Protein AF-A0A0L0WBE8-F1 (afdb_monomer_lite)

Organism: Gottschalkia purinilytica (NCBI:txid1503)

Sequence (71 aa):
MAVMIVNVAKLTPSNSNKNFVDKKDISDWVQNSVNTAEAHGIISGYPDNTFKPKINATRAEAVTILIKVLK

Foldseek 3Di:
DLVVLCVVLVFDQDPQDDDQVVVVVADPVCVSSQSRCVVLVLDPDDPNSHNCPPDDDDPVNVVSSVVSSVD

InterPro domains:
  IPR001119 S-layer homology domain [PF00395] (20-62)
  IPR001119 S-layer homology domain [PS51272] (17-71)

Secondary structure (DSSP, 8-state):
-HHHHHHHTTPPPP------TTGGGS-HHHHHHHHHHHHTTS----TTS---TTSPPPHHHHHHHHHHHH-

Structure (mmCIF, N/CA/C/O backbone):
data_AF-A0A0L0WBE8-F1
#
_entry.id   AF-A0A0L0WBE8-F1
#
loop_
_atom_site.group_PDB
_atom_site.id
_atom_site.type_symbol
_atom_site.label_atom_id
_atom_site.label_alt_id
_atom_site.label_comp_id
_atom_site.label_asym_id
_atom_site.label_entity_id
_atom_site.label_seq_id
_atom_site.pdbx_PDB_ins_code
_atom_site.Cartn_x
_atom_site.Cartn_y
_atom_site.Cartn_z
_atom_site.occupancy
_atom_site.B_iso_or_equiv
_atom_site.auth_seq_id
_atom_site.auth_comp_id
_atom_site.auth_asym_id
_atom_site.auth_atom_id
_atom_site.pdbx_PDB_model_num
ATOM 1 N N . MET A 1 1 ? -4.524 -1.540 -4.284 1.00 77.69 1 MET A N 1
ATOM 2 C CA . MET A 1 1 ? -5.096 -1.393 -2.922 1.00 77.69 1 MET A CA 1
ATOM 3 C C . MET A 1 1 ? -4.658 -0.099 -2.225 1.00 77.69 1 MET A C 1
ATOM 5 O O . MET A 1 1 ? -5.516 0.559 -1.656 1.00 77.69 1 MET A O 1
ATOM 9 N N . ALA A 1 2 ? -3.380 0.306 -2.295 1.00 78.25 2 ALA A N 1
ATOM 10 C CA . ALA A 1 2 ? -2.843 1.473 -1.570 1.00 78.25 2 ALA A CA 1
ATOM 11 C C . ALA A 1 2 ? -3.668 2.772 -1.687 1.00 78.25 2 ALA A C 1
ATOM 13 O O . ALA A 1 2 ? -3.919 3.421 -0.678 1.00 78.25 2 ALA A O 1
ATOM 14 N N . VAL A 1 3 ? -4.157 3.123 -2.882 1.00 84.00 3 VAL A N 1
ATOM 15 C CA . VAL A 1 3 ? -4.960 4.349 -3.064 1.00 84.00 3 VAL A CA 1
ATOM 16 C C . VAL A 1 3 ? -6.280 4.311 -2.290 1.00 84.00 3 VAL A C 1
ATOM 18 O O . VAL A 1 3 ? -6.655 5.299 -1.668 1.00 84.00 3 VAL A O 1
ATOM 21 N N . MET A 1 4 ? -6.962 3.161 -2.259 1.00 85.62 4 MET A N 1
ATOM 22 C CA . MET A 1 4 ? -8.206 3.016 -1.490 1.00 85.62 4 MET A CA 1
ATOM 23 C C . MET A 1 4 ? -7.961 3.234 0.004 1.00 85.62 4 MET A C 1
ATOM 25 O O . MET A 1 4 ? -8.763 3.878 0.667 1.00 85.62 4 MET A O 1
ATOM 29 N N . ILE A 1 5 ? -6.837 2.737 0.518 1.00 84.25 5 ILE A N 1
ATOM 30 C CA . ILE A 1 5 ? -6.482 2.844 1.933 1.00 84.25 5 ILE A CA 1
ATOM 31 C C . ILE A 1 5 ? -6.211 4.295 2.326 1.00 84.25 5 ILE A C 1
ATOM 33 O O . ILE A 1 5 ? -6.777 4.771 3.304 1.00 84.25 5 ILE A O 1
ATOM 37 N N . VAL A 1 6 ? -5.400 5.011 1.542 1.00 85.00 6 VAL A N 1
ATOM 38 C CA . VAL A 1 6 ? -5.095 6.432 1.786 1.00 85.00 6 VAL A CA 1
ATOM 39 C C . VAL A 1 6 ? -6.363 7.282 1.746 1.00 85.00 6 VAL A C 1
ATOM 41 O O . VAL A 1 6 ? -6.548 8.141 2.606 1.00 85.00 6 VAL A O 1
ATOM 44 N N . ASN A 1 7 ? -7.267 6.992 0.806 1.00 84.88 7 ASN A N 1
ATOM 45 C CA . ASN A 1 7 ? -8.539 7.699 0.690 1.00 84.88 7 ASN A CA 1
ATOM 46 C C . ASN A 1 7 ? -9.470 7.422 1.878 1.00 84.88 7 ASN A C 1
ATOM 48 O O . ASN A 1 7 ? -10.050 8.356 2.427 1.00 84.88 7 ASN A O 1
ATOM 52 N N . VAL A 1 8 ? -9.608 6.158 2.295 1.00 85.44 8 VAL A N 1
ATOM 53 C CA . VAL A 1 8 ? -10.456 5.772 3.439 1.00 85.44 8 VAL A CA 1
ATOM 54 C C . VAL A 1 8 ? -9.920 6.358 4.741 1.00 85.44 8 VAL A C 1
ATOM 56 O O . VAL A 1 8 ? -10.687 6.899 5.533 1.00 85.44 8 VAL A O 1
ATOM 59 N N . ALA A 1 9 ? -8.606 6.307 4.935 1.00 81.81 9 ALA A N 1
ATOM 60 C CA . ALA A 1 9 ? -7.947 6.858 6.109 1.00 81.81 9 ALA A CA 1
ATOM 61 C C . ALA A 1 9 ? -7.824 8.398 6.070 1.00 81.81 9 ALA A C 1
ATOM 63 O O . ALA A 1 9 ? -7.316 8.984 7.021 1.00 81.81 9 ALA A O 1
ATOM 64 N N . LYS A 1 10 ? -8.287 9.058 4.990 1.00 82.88 10 LYS A N 1
ATOM 65 C CA . LYS A 1 10 ? -8.185 10.512 4.754 1.00 82.88 10 LYS A CA 1
ATOM 66 C C . LYS A 1 10 ? -6.781 11.064 5.037 1.00 82.88 10 LYS A C 1
ATOM 68 O O . LYS A 1 10 ? -6.632 12.149 5.597 1.00 82.88 10 LYS A O 1
ATOM 73 N N . LEU A 1 11 ? -5.751 10.302 4.670 1.00 79.38 11 LEU A N 1
ATOM 74 C CA . LEU A 1 11 ? -4.368 10.674 4.955 1.00 79.38 11 LEU A CA 1
ATOM 75 C C . LEU A 1 11 ? -3.917 11.776 4.002 1.00 79.38 11 LEU A C 1
ATOM 77 O O . LEU A 1 11 ? -4.210 11.746 2.805 1.00 79.38 11 LEU A O 1
ATOM 81 N N . THR A 1 12 ? -3.177 12.743 4.534 1.00 76.19 12 THR A N 1
ATOM 82 C CA . THR A 1 12 ? -2.569 13.793 3.721 1.00 76.19 12 THR A CA 1
ATOM 83 C C . THR A 1 12 ? -1.455 13.193 2.867 1.00 76.19 12 THR A C 1
ATOM 85 O O . THR A 1 12 ? -0.623 12.463 3.412 1.00 76.19 12 THR A O 1
ATOM 88 N N . PRO A 1 13 ? -1.399 13.487 1.556 1.00 68.88 13 PRO A N 1
ATOM 89 C CA . PRO A 1 13 ? -0.371 12.937 0.686 1.00 68.88 13 PRO A CA 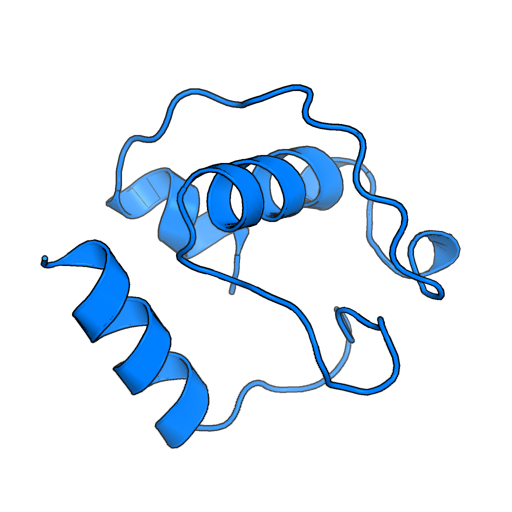1
ATOM 90 C C . PRO A 1 13 ? 1.016 13.384 1.162 1.00 68.88 13 PRO A C 1
ATOM 92 O O . PRO A 1 13 ? 1.321 14.576 1.180 1.00 68.88 13 PRO A O 1
ATOM 95 N N . SER A 1 14 ? 1.847 12.420 1.557 1.00 65.94 14 SER A N 1
ATOM 96 C CA . SER A 1 14 ? 3.229 12.658 1.967 1.00 65.94 14 SER A CA 1
ATOM 97 C C . SER A 1 14 ? 4.177 12.413 0.795 1.00 65.94 14 SER A C 1
ATOM 99 O O . SER A 1 14 ? 4.179 11.333 0.201 1.00 65.94 14 SER A O 1
ATOM 101 N N . ASN A 1 15 ? 5.046 13.385 0.507 1.00 62.59 15 ASN A N 1
ATOM 102 C CA . ASN A 1 15 ? 6.140 13.276 -0.470 1.00 62.59 15 ASN A CA 1
ATOM 103 C C . ASN A 1 15 ? 7.339 12.470 0.080 1.00 62.59 15 ASN A C 1
ATOM 105 O O . ASN A 1 15 ? 8.502 12.781 -0.180 1.00 62.59 15 ASN A O 1
ATOM 109 N N . SER A 1 16 ? 7.072 11.431 0.872 1.00 62.19 16 SER A N 1
ATOM 110 C CA . SER A 1 16 ? 8.104 10.566 1.445 1.00 62.19 16 SER A CA 1
ATOM 111 C C . SER A 1 16 ? 8.746 9.727 0.341 1.00 62.19 16 SER A C 1
ATOM 113 O O . SER A 1 16 ? 8.108 8.866 -0.251 1.00 62.19 16 SER A O 1
ATOM 115 N N . ASN A 1 17 ? 10.017 9.973 0.033 1.00 63.25 17 ASN A N 1
ATOM 116 C CA . ASN A 1 17 ? 10.701 9.326 -1.085 1.00 63.25 17 ASN A CA 1
ATOM 117 C C . ASN A 1 17 ? 11.309 7.980 -0.658 1.00 63.25 17 ASN A C 1
ATOM 119 O O . ASN A 1 17 ? 12.523 7.872 -0.475 1.00 63.25 17 ASN A O 1
ATOM 123 N N . LYS A 1 18 ? 10.477 6.947 -0.468 1.00 66.94 18 LYS A N 1
ATOM 124 C CA . LYS A 1 18 ? 10.988 5.574 -0.355 1.00 66.94 18 LYS A CA 1
ATOM 125 C C . LYS A 1 18 ? 11.218 4.973 -1.737 1.00 66.94 18 LYS A C 1
ATOM 127 O O . LYS A 1 18 ? 10.358 5.011 -2.615 1.00 66.94 18 LYS A O 1
ATOM 132 N N . ASN A 1 19 ? 12.400 4.387 -1.911 1.00 72.38 19 ASN A N 1
ATOM 133 C CA . ASN A 1 19 ? 12.788 3.692 -3.131 1.00 72.38 19 ASN A CA 1
ATOM 134 C C . ASN A 1 19 ? 12.543 2.190 -2.974 1.00 72.38 19 ASN A C 1
ATOM 136 O O . ASN A 1 19 ? 13.398 1.462 -2.472 1.00 72.38 19 ASN A O 1
ATOM 140 N N . PHE A 1 20 ? 11.375 1.740 -3.431 1.00 82.75 20 PHE A N 1
ATOM 141 C CA . PHE A 1 20 ? 11.159 0.330 -3.743 1.00 82.75 20 PHE A CA 1
ATOM 142 C C . PHE A 1 20 ? 11.936 -0.043 -5.009 1.00 82.75 20 PHE A C 1
ATOM 144 O O . PHE A 1 20 ? 12.055 0.763 -5.937 1.00 82.75 20 PHE A O 1
ATOM 151 N N . VAL A 1 21 ? 12.448 -1.272 -5.067 1.00 85.88 21 VAL A N 1
ATOM 152 C CA . VAL A 1 21 ? 13.235 -1.771 -6.213 1.00 85.88 21 VAL A CA 1
ATOM 153 C C . VAL A 1 21 ? 12.405 -1.780 -7.505 1.00 85.88 21 VAL A C 1
ATOM 155 O O . VAL A 1 21 ? 12.920 -1.552 -8.598 1.00 85.88 21 VAL A O 1
ATOM 158 N N . ASP A 1 22 ? 11.096 -1.975 -7.381 1.00 85.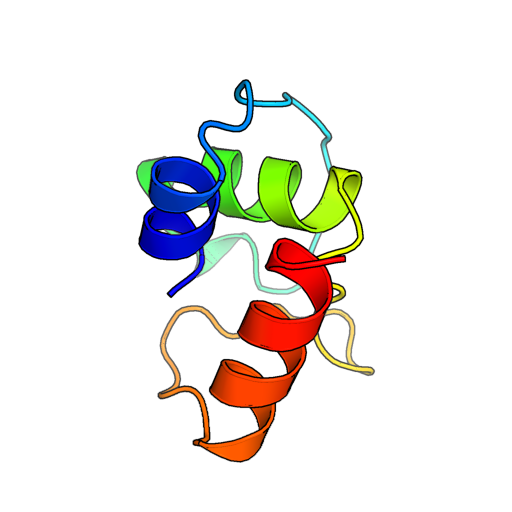75 22 ASP A N 1
ATOM 159 C CA . ASP A 1 22 ? 10.121 -2.023 -8.466 1.00 85.75 22 ASP A CA 1
ATOM 160 C C . ASP A 1 22 ? 9.370 -0.698 -8.673 1.00 85.75 22 ASP A C 1
ATOM 162 O O . ASP A 1 22 ? 8.296 -0.680 -9.270 1.00 85.75 22 ASP A O 1
ATOM 166 N N . LYS A 1 23 ? 9.940 0.439 -8.248 1.00 82.69 23 LYS A N 1
ATOM 167 C CA . LYS A 1 23 ? 9.338 1.773 -8.447 1.00 82.69 23 LYS A CA 1
ATOM 168 C C . LYS A 1 23 ? 8.926 2.042 -9.899 1.00 82.69 23 LYS A C 1
ATOM 170 O O . LYS A 1 23 ? 7.889 2.651 -10.131 1.00 82.69 23 LYS A O 1
ATOM 175 N N . LYS A 1 24 ? 9.695 1.536 -10.870 1.00 84.69 24 LYS A N 1
ATOM 176 C CA . LYS A 1 24 ? 9.399 1.634 -12.313 1.00 84.69 24 LYS A CA 1
ATOM 177 C C . LYS A 1 24 ? 8.068 0.990 -12.725 1.00 84.69 24 LYS A C 1
ATOM 179 O O . LYS A 1 24 ? 7.507 1.350 -13.752 1.00 84.69 24 LYS A O 1
ATOM 184 N N . ASP A 1 25 ? 7.589 0.017 -11.954 1.00 85.94 25 ASP A N 1
ATOM 185 C CA . ASP A 1 25 ? 6.343 -0.701 -12.211 1.00 85.94 25 ASP A CA 1
ATOM 186 C C . ASP A 1 25 ? 5.144 -0.057 -11.497 1.00 85.94 25 ASP A C 1
ATOM 188 O O . ASP A 1 25 ? 4.000 -0.445 -11.750 1.00 85.94 25 ASP A O 1
ATOM 192 N N . ILE A 1 26 ? 5.390 0.926 -10.622 1.00 85.25 26 ILE A N 1
ATOM 193 C CA . ILE A 1 26 ? 4.370 1.679 -9.892 1.00 85.25 26 ILE A CA 1
ATOM 194 C C . ILE A 1 26 ? 3.975 2.899 -10.727 1.00 85.25 26 ILE A C 1
ATOM 196 O O . ILE A 1 26 ? 4.783 3.796 -10.958 1.00 85.25 26 ILE A O 1
ATOM 200 N N . SER A 1 27 ? 2.708 2.966 -11.139 1.00 86.50 27 SER A N 1
ATOM 201 C CA . SER A 1 27 ? 2.174 4.139 -11.838 1.00 86.50 27 SER A CA 1
ATOM 202 C C . SER A 1 27 ? 2.325 5.415 -11.003 1.00 86.50 27 SER A C 1
ATOM 204 O O . SER A 1 27 ? 2.106 5.392 -9.791 1.00 86.50 27 SER A O 1
ATOM 206 N N . ASP A 1 28 ? 2.613 6.541 -11.656 1.00 83.50 28 ASP A N 1
ATOM 207 C CA . ASP A 1 28 ? 2.909 7.818 -10.985 1.00 83.50 28 ASP A CA 1
ATOM 208 C C . ASP A 1 28 ? 1.800 8.273 -10.026 1.00 83.50 28 ASP A C 1
ATOM 210 O O . ASP A 1 28 ? 2.073 8.706 -8.908 1.00 83.50 28 ASP A O 1
ATOM 214 N N . TRP A 1 29 ? 0.533 8.081 -10.403 1.00 83.62 29 TRP A N 1
ATOM 215 C CA . TRP A 1 29 ? -0.613 8.427 -9.553 1.00 83.62 29 TRP A CA 1
ATOM 216 C C . TRP A 1 2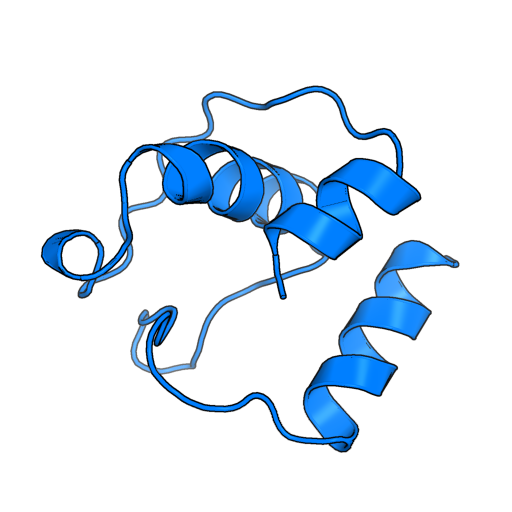9 ? -0.712 7.576 -8.272 1.00 83.62 29 TRP A C 1
ATOM 218 O O . TRP A 1 29 ? -1.318 8.004 -7.292 1.00 83.62 29 TRP A O 1
ATOM 228 N N . VAL A 1 30 ? -0.112 6.379 -8.260 1.00 86.00 30 VAL A N 1
ATOM 229 C CA . VAL A 1 30 ? -0.104 5.454 -7.115 1.00 86.00 30 VAL A CA 1
ATOM 230 C C . VAL A 1 30 ? 1.073 5.730 -6.183 1.00 86.00 30 VAL A C 1
ATOM 232 O O . VAL A 1 30 ? 0.952 5.485 -4.983 1.00 86.00 30 VAL A O 1
ATOM 235 N N . GLN A 1 31 ? 2.188 6.259 -6.702 1.00 83.94 31 GLN A N 1
ATOM 236 C CA . GLN A 1 31 ? 3.410 6.487 -5.920 1.00 83.94 31 GLN A CA 1
ATOM 237 C C . GLN A 1 31 ? 3.135 7.324 -4.669 1.00 83.94 31 GLN A C 1
ATOM 239 O O . GLN A 1 31 ? 3.519 6.925 -3.572 1.00 83.94 31 GLN A O 1
ATOM 244 N N . ASN A 1 32 ? 2.384 8.419 -4.805 1.00 85.81 32 ASN A N 1
ATOM 245 C CA . ASN A 1 32 ? 2.049 9.281 -3.671 1.00 85.81 32 ASN A CA 1
ATOM 246 C C . ASN A 1 32 ? 1.255 8.535 -2.593 1.00 85.81 32 ASN A C 1
ATOM 248 O O . ASN A 1 32 ? 1.545 8.667 -1.403 1.00 85.81 32 ASN A O 1
ATOM 252 N N . SER A 1 33 ? 0.285 7.705 -2.981 1.00 87.25 33 SER A N 1
ATOM 253 C CA . SER A 1 33 ? -0.486 6.917 -2.018 1.00 87.25 33 SER A CA 1
ATOM 254 C C . SER A 1 33 ? 0.354 5.831 -1.350 1.00 87.25 33 SER A C 1
ATOM 256 O O . SER A 1 33 ? 0.182 5.570 -0.165 1.00 87.25 33 SER A O 1
ATOM 258 N N . VAL A 1 34 ? 1.270 5.199 -2.083 1.00 87.06 34 VAL A N 1
ATOM 259 C CA . VAL A 1 34 ? 2.166 4.180 -1.521 1.00 87.06 34 VAL A CA 1
ATOM 260 C C . VAL A 1 34 ? 3.104 4.808 -0.500 1.00 87.06 34 VAL A C 1
ATOM 262 O O . VAL A 1 34 ? 3.184 4.321 0.622 1.00 87.06 34 VAL A O 1
ATOM 265 N N . ASN A 1 35 ? 3.726 5.930 -0.851 1.00 86.31 35 ASN A N 1
ATOM 266 C CA . ASN A 1 35 ? 4.605 6.681 0.039 1.00 86.31 35 ASN A CA 1
ATOM 267 C C . ASN A 1 35 ? 3.876 7.157 1.297 1.00 86.31 35 ASN A C 1
ATOM 269 O O . ASN A 1 35 ? 4.407 7.068 2.398 1.00 86.31 35 ASN A O 1
ATOM 273 N N . THR A 1 36 ? 2.630 7.609 1.148 1.00 87.00 36 THR A N 1
ATOM 274 C CA . THR A 1 36 ? 1.791 8.023 2.279 1.00 87.00 36 THR A CA 1
ATOM 275 C C . THR A 1 36 ? 1.448 6.837 3.177 1.00 87.00 36 THR A C 1
ATOM 277 O O . THR A 1 36 ? 1.680 6.880 4.380 1.00 87.00 36 THR A O 1
ATOM 280 N N . ALA A 1 37 ? 0.933 5.745 2.608 1.00 86.44 37 ALA A N 1
ATOM 281 C CA . ALA A 1 37 ? 0.594 4.550 3.376 1.00 86.44 37 ALA A CA 1
ATOM 282 C C . ALA A 1 37 ? 1.820 3.945 4.079 1.00 86.44 37 ALA A C 1
ATOM 284 O O . ALA A 1 37 ? 1.697 3.378 5.162 1.00 86.44 37 ALA A O 1
ATOM 285 N N . GLU A 1 38 ? 2.999 4.076 3.479 1.00 86.75 38 GLU A N 1
ATOM 286 C CA . GLU A 1 38 ? 4.260 3.647 4.067 1.00 86.75 38 GLU A CA 1
ATOM 287 C C . GLU A 1 38 ? 4.709 4.555 5.212 1.00 86.75 38 GLU A C 1
ATOM 289 O O . GLU A 1 38 ? 4.991 4.055 6.298 1.00 86.75 38 GLU A O 1
ATOM 294 N N . ALA A 1 39 ? 4.674 5.875 5.021 1.00 84.25 39 ALA A N 1
ATOM 295 C CA . ALA A 1 39 ? 5.022 6.847 6.055 1.00 84.25 39 ALA A CA 1
ATOM 296 C C . ALA A 1 39 ? 4.151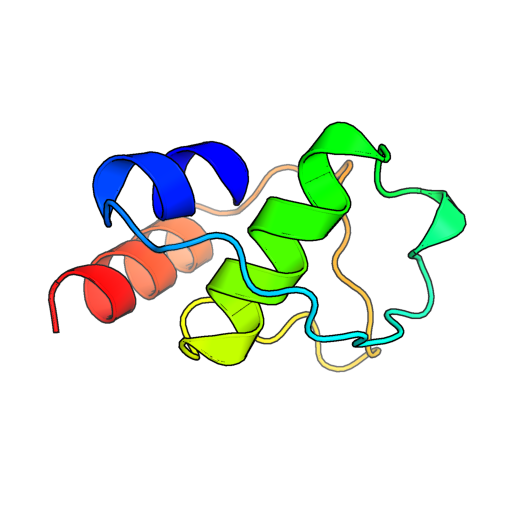 6.705 7.315 1.00 84.25 39 ALA A C 1
ATOM 298 O O . ALA A 1 39 ? 4.620 6.922 8.430 1.00 84.25 39 ALA A O 1
ATOM 299 N N . HIS A 1 40 ? 2.894 6.289 7.143 1.00 84.25 40 HIS A N 1
ATOM 300 C CA . HIS A 1 40 ? 1.968 5.988 8.235 1.00 84.25 40 HIS A CA 1
ATOM 301 C C . HIS A 1 40 ? 2.095 4.550 8.784 1.00 84.25 40 HIS A C 1
ATOM 303 O O . HIS A 1 40 ? 1.300 4.139 9.625 1.00 84.25 40 HIS A O 1
ATOM 309 N N . GLY A 1 41 ? 3.067 3.756 8.322 1.00 84.81 41 GLY A N 1
ATOM 310 C CA . GLY A 1 41 ? 3.326 2.388 8.795 1.00 84.81 41 GLY A CA 1
ATOM 311 C C . GLY A 1 41 ? 2.276 1.351 8.373 1.00 84.81 41 GLY A C 1
ATOM 312 O O . GLY A 1 41 ? 2.311 0.195 8.818 1.00 84.81 41 GLY A O 1
ATOM 313 N N . ILE A 1 42 ? 1.346 1.735 7.498 1.00 86.94 42 ILE A N 1
ATOM 314 C CA . ILE A 1 42 ? 0.240 0.894 7.041 1.00 86.94 42 ILE A CA 1
ATOM 315 C C . ILE A 1 42 ? 0.772 -0.175 6.084 1.00 86.94 42 ILE A C 1
ATOM 317 O O . ILE A 1 42 ? 0.498 -1.367 6.247 1.00 86.94 42 ILE A O 1
ATOM 321 N N . ILE A 1 43 ? 1.610 0.239 5.135 1.00 85.94 43 ILE A N 1
ATOM 322 C CA . ILE A 1 43 ? 2.284 -0.636 4.172 1.00 85.94 43 ILE A CA 1
ATOM 323 C C . ILE A 1 43 ? 3.785 -0.606 4.449 1.00 85.94 43 ILE A C 1
ATOM 325 O O . ILE A 1 43 ? 4.332 0.440 4.756 1.00 85.94 43 ILE A O 1
ATOM 329 N N . SER A 1 44 ? 4.469 -1.742 4.342 1.00 80.50 44 SER A N 1
ATOM 330 C CA . SER A 1 44 ? 5.928 -1.806 4.549 1.00 80.50 44 SER A CA 1
ATOM 331 C C . SER A 1 44 ? 6.680 -2.411 3.360 1.00 80.50 44 SER A C 1
ATOM 333 O O . SER A 1 44 ? 7.905 -2.446 3.369 1.00 80.50 44 SER A O 1
ATOM 335 N N . GLY A 1 45 ? 5.957 -2.845 2.322 1.00 83.38 45 GLY A N 1
ATOM 336 C CA . GLY A 1 45 ? 6.518 -3.635 1.228 1.00 83.38 45 GLY A CA 1
ATOM 337 C C . GLY A 1 45 ? 6.847 -5.067 1.653 1.00 83.38 45 GLY A C 1
ATOM 338 O O . GLY A 1 45 ? 6.503 -5.510 2.751 1.00 83.38 45 GLY A O 1
ATOM 339 N N . TYR A 1 46 ? 7.490 -5.794 0.749 1.00 85.56 46 TYR A N 1
ATOM 340 C CA . TYR A 1 46 ? 7.937 -7.168 0.947 1.00 85.56 46 TYR A CA 1
ATOM 341 C C . TYR A 1 46 ? 9.393 -7.221 1.452 1.00 85.56 46 TYR A C 1
ATOM 343 O O . TYR A 1 46 ? 10.127 -6.238 1.327 1.00 85.56 46 TYR A O 1
ATOM 351 N N . PRO A 1 47 ? 9.856 -8.369 1.992 1.00 84.38 47 PRO A N 1
ATOM 352 C CA . PRO A 1 47 ? 11.233 -8.529 2.480 1.00 84.38 47 PRO A CA 1
ATOM 353 C C . PRO A 1 47 ? 12.317 -8.313 1.413 1.00 84.38 47 PRO A C 1
ATOM 355 O O . PRO A 1 47 ? 13.454 -7.999 1.744 1.00 84.38 47 PRO A O 1
ATOM 358 N N . ASP A 1 48 ? 11.964 -8.466 0.135 1.00 86.62 48 ASP A N 1
ATOM 359 C CA . ASP A 1 48 ? 12.813 -8.203 -1.035 1.00 86.62 48 ASP A CA 1
ATOM 360 C C . ASP A 1 48 ? 12.866 -6.706 -1.421 1.00 86.62 48 ASP A C 1
ATOM 362 O O . ASP A 1 48 ? 13.420 -6.349 -2.459 1.00 86.62 48 ASP A O 1
ATOM 366 N N . ASN A 1 49 ? 12.304 -5.825 -0.584 1.00 85.25 49 ASN A N 1
ATOM 367 C CA . ASN A 1 49 ? 12.213 -4.379 -0.793 1.00 85.25 49 ASN A CA 1
ATOM 368 C C . ASN A 1 49 ? 11.419 -3.986 -2.057 1.00 85.25 49 ASN A C 1
ATOM 370 O O . ASN A 1 49 ? 11.671 -2.952 -2.687 1.00 85.25 49 ASN A O 1
ATOM 374 N N . THR A 1 50 ? 10.442 -4.819 -2.427 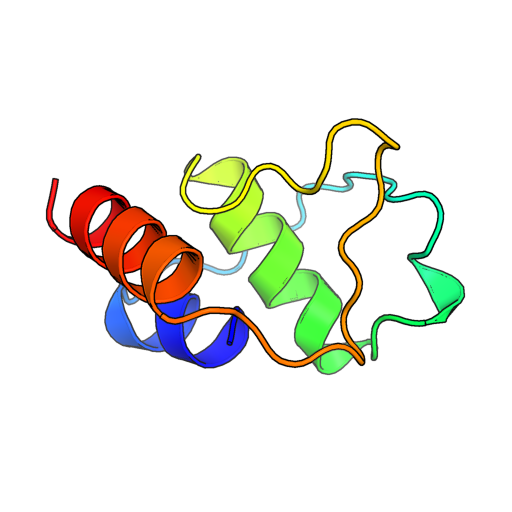1.00 87.44 50 THR A N 1
ATOM 375 C CA . THR A 1 50 ? 9.486 -4.547 -3.507 1.00 87.44 50 THR A CA 1
ATOM 376 C C . THR A 1 50 ? 8.099 -4.208 -2.961 1.00 87.44 50 THR A C 1
ATOM 378 O O . THR A 1 50 ? 7.745 -4.564 -1.834 1.00 87.44 50 THR A O 1
ATOM 381 N N . PHE A 1 51 ? 7.294 -3.516 -3.764 1.00 86.31 51 PHE A N 1
ATOM 382 C CA . PHE A 1 51 ? 5.890 -3.220 -3.466 1.00 86.31 51 PHE A CA 1
ATOM 383 C C . PHE A 1 51 ? 4.917 -4.160 -4.202 1.00 86.31 51 PHE A C 1
ATOM 385 O O . PHE A 1 51 ? 3.831 -4.445 -3.703 1.00 86.31 51 PHE A O 1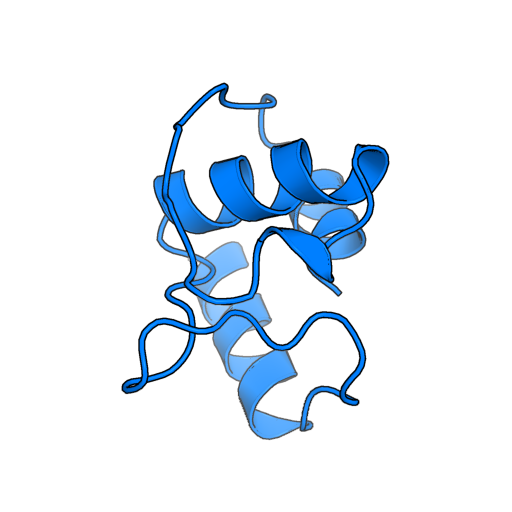
ATOM 392 N N . LYS A 1 52 ? 5.314 -4.669 -5.370 1.00 87.12 52 LYS A N 1
ATOM 393 C CA . LYS A 1 52 ? 4.556 -5.534 -6.285 1.00 87.12 52 LYS A CA 1
ATOM 394 C C . LYS A 1 52 ? 3.191 -4.927 -6.665 1.00 87.12 52 LYS A C 1
ATOM 396 O O . LYS A 1 52 ? 2.147 -5.517 -6.407 1.00 87.12 52 LYS A O 1
ATOM 401 N N . PRO A 1 53 ? 3.148 -3.768 -7.350 1.00 84.31 53 PRO A N 1
ATOM 402 C CA . PRO A 1 53 ? 1.895 -3.058 -7.652 1.00 84.31 53 PRO A CA 1
ATOM 403 C C . PRO A 1 53 ? 0.927 -3.838 -8.559 1.00 84.31 53 PRO A C 1
ATOM 405 O O . PRO A 1 53 ? -0.270 -3.554 -8.560 1.00 84.31 53 PRO A O 1
ATOM 408 N N . LYS A 1 54 ? 1.446 -4.785 -9.351 1.00 85.62 54 LYS A N 1
ATOM 409 C CA . LYS A 1 54 ? 0.698 -5.544 -10.366 1.00 85.62 54 LYS A CA 1
ATOM 410 C C . LYS A 1 54 ? 0.146 -6.879 -9.860 1.00 85.62 54 LYS A C 1
ATOM 412 O O . LYS A 1 54 ? -0.638 -7.499 -10.574 1.00 85.62 54 LYS A O 1
ATOM 417 N N . ILE A 1 55 ? 0.564 -7.350 -8.683 1.00 86.44 55 ILE A N 1
ATOM 418 C CA . ILE A 1 55 ? 0.063 -8.621 -8.145 1.00 86.44 55 ILE A CA 1
ATOM 419 C C . ILE A 1 55 ? -1.224 -8.399 -7.355 1.00 86.44 55 ILE A C 1
ATOM 421 O O . ILE A 1 55 ? -1.450 -7.340 -6.766 1.00 86.44 55 ILE A O 1
ATOM 425 N N . ASN A 1 56 ? -2.063 -9.430 -7.317 1.00 86.12 56 ASN A N 1
ATOM 426 C CA . ASN A 1 56 ? -3.243 -9.421 -6.468 1.00 86.12 56 ASN A CA 1
ATOM 427 C C . ASN A 1 56 ? -2.824 -9.573 -5.007 1.00 86.12 56 ASN A C 1
ATOM 429 O O . ASN A 1 56 ? -2.094 -10.501 -4.661 1.00 86.12 56 ASN A O 1
ATOM 433 N N . ALA A 1 57 ? -3.330 -8.685 -4.155 1.00 85.69 57 ALA A N 1
ATOM 434 C CA . ALA A 1 57 ? -3.164 -8.814 -2.717 1.00 85.69 57 ALA A CA 1
ATOM 435 C C . ALA A 1 57 ? -3.969 -10.012 -2.199 1.00 85.69 57 ALA A C 1
ATOM 437 O O . ALA A 1 57 ? -5.107 -10.257 -2.612 1.00 85.69 57 ALA A O 1
ATOM 438 N N . THR A 1 58 ? -3.392 -10.740 -1.256 1.00 90.19 58 THR A N 1
ATOM 439 C CA . THR A 1 58 ? -4.061 -11.826 -0.550 1.00 90.19 58 THR A CA 1
ATOM 440 C C . THR A 1 58 ? -5.067 -11.282 0.466 1.00 90.19 58 THR A C 1
ATOM 442 O O . THR A 1 58 ? -4.977 -10.148 0.946 1.00 90.19 58 THR A O 1
ATOM 445 N N . ARG A 1 59 ? -6.035 -12.122 0.857 1.00 90.50 59 ARG A N 1
ATOM 446 C CA . ARG A 1 59 ? -6.998 -11.778 1.919 1.00 90.50 59 ARG A CA 1
ATOM 447 C C . ARG A 1 59 ? -6.302 -11.459 3.245 1.00 90.50 59 ARG A C 1
ATOM 449 O O . ARG A 1 59 ? -6.755 -10.570 3.957 1.00 90.50 59 ARG A O 1
ATOM 456 N N . ALA A 1 60 ? -5.216 -12.168 3.561 1.00 89.44 60 ALA A N 1
ATOM 457 C CA . ALA A 1 60 ? -4.437 -11.935 4.774 1.00 89.44 60 ALA A CA 1
ATOM 458 C C . ALA A 1 60 ? -3.819 -10.530 4.775 1.00 89.44 60 ALA A C 1
ATOM 460 O O . ALA A 1 60 ? -4.016 -9.782 5.728 1.00 89.44 60 ALA A O 1
ATOM 461 N N . GLU A 1 61 ? -3.173 -10.133 3.676 1.00 87.00 61 GLU A N 1
ATOM 462 C CA . GLU A 1 61 ? -2.585 -8.795 3.532 1.00 87.00 61 GLU A CA 1
ATOM 463 C C . GLU A 1 61 ? -3.644 -7.691 3.632 1.00 87.00 61 GLU A C 1
ATOM 465 O O . GLU A 1 61 ? -3.437 -6.698 4.329 1.00 87.00 61 GLU A O 1
ATOM 470 N N . ALA A 1 62 ? -4.809 -7.885 3.002 1.00 87.56 62 ALA A N 1
ATOM 471 C CA . ALA A 1 62 ? -5.915 -6.933 3.083 1.00 87.56 62 ALA A CA 1
ATOM 472 C C . ALA A 1 62 ? -6.383 -6.706 4.533 1.00 87.56 62 ALA A C 1
ATOM 474 O O . ALA A 1 62 ? -6.571 -5.564 4.956 1.00 87.56 62 ALA A O 1
ATOM 475 N N . VAL A 1 63 ? -6.539 -7.785 5.308 1.00 89.62 63 VAL A N 1
ATOM 476 C CA . VAL A 1 63 ? -6.958 -7.718 6.717 1.00 89.62 63 VAL A CA 1
ATOM 477 C C . VAL A 1 63 ? -5.881 -7.068 7.582 1.00 89.62 63 VAL A C 1
ATOM 479 O O . VAL A 1 63 ? -6.202 -6.212 8.402 1.00 89.62 63 VAL A O 1
ATOM 482 N N . THR A 1 64 ? -4.604 -7.409 7.387 1.00 89.06 64 THR A N 1
ATOM 483 C CA . THR A 1 64 ? -3.498 -6.778 8.124 1.00 89.06 64 THR A CA 1
ATOM 484 C C . THR A 1 64 ? -3.472 -5.270 7.909 1.00 89.06 64 THR A C 1
ATOM 486 O O . THR A 1 64 ? -3.297 -4.514 8.864 1.00 89.06 64 THR A O 1
ATOM 489 N N . ILE A 1 65 ? -3.680 -4.822 6.671 1.00 87.88 65 ILE A N 1
ATOM 490 C CA . ILE A 1 65 ? -3.733 -3.396 6.360 1.00 87.88 65 ILE A CA 1
ATOM 491 C C . ILE A 1 65 ? -4.953 -2.739 7.020 1.00 87.88 65 ILE A C 1
ATOM 493 O O . ILE A 1 65 ? -4.803 -1.697 7.649 1.00 87.88 65 ILE A O 1
ATOM 497 N N . LEU A 1 66 ? -6.136 -3.354 6.947 1.00 87.12 66 LEU A N 1
ATOM 498 C CA . LEU A 1 66 ? -7.337 -2.838 7.617 1.00 87.12 66 LEU A CA 1
ATOM 499 C C . LEU A 1 66 ? -7.138 -2.677 9.128 1.00 87.12 66 LEU A C 1
ATOM 501 O O . LEU A 1 66 ? -7.488 -1.639 9.680 1.00 87.12 66 LEU A O 1
ATOM 505 N N . ILE A 1 67 ? -6.526 -3.662 9.787 1.00 88.19 67 ILE A N 1
ATOM 506 C CA . ILE A 1 67 ? -6.225 -3.592 11.224 1.00 88.19 67 ILE A CA 1
ATOM 507 C C . ILE A 1 67 ? -5.288 -2.419 11.528 1.00 88.19 67 ILE A C 1
ATOM 509 O O . ILE A 1 67 ? -5.490 -1.721 12.516 1.00 88.19 67 ILE A O 1
ATOM 513 N N . LYS A 1 68 ? -4.281 -2.179 10.682 1.00 86.38 68 LYS A N 1
ATOM 514 C CA . LYS A 1 68 ? -3.357 -1.048 10.845 1.00 86.38 68 LYS A CA 1
ATOM 515 C C . LYS A 1 68 ? -4.019 0.312 10.623 1.00 86.38 68 LYS A C 1
ATOM 517 O O . LYS A 1 68 ? -3.577 1.279 11.218 1.00 86.38 68 LYS A O 1
ATOM 522 N N . VAL A 1 69 ? -5.041 0.386 9.771 1.00 85.50 69 VAL A N 1
ATOM 523 C CA . VAL A 1 69 ? -5.801 1.621 9.510 1.00 85.50 69 VAL A CA 1
ATOM 524 C C . VAL A 1 69 ? -6.764 1.951 10.651 1.00 85.50 69 VAL A C 1
ATOM 526 O O . VAL A 1 69 ? -7.010 3.120 10.918 1.00 85.50 69 VAL A O 1
ATOM 529 N N . LEU A 1 70 ? -7.340 0.932 11.293 1.00 81.94 70 LEU A N 1
ATOM 530 C CA . LEU A 1 70 ? -8.317 1.096 12.377 1.00 81.94 70 LEU A CA 1
ATOM 531 C C . LEU A 1 70 ? -7.690 1.365 13.750 1.00 81.94 70 LEU A C 1
ATOM 533 O O . LEU A 1 70 ? -8.424 1.624 14.703 1.00 81.94 70 LEU A O 1
ATOM 537 N N . LYS A 1 71 ? -6.372 1.226 13.863 1.00 68.19 71 LYS A N 1
ATOM 538 C CA . LYS A 1 71 ? -5.633 1.405 15.108 1.00 68.19 71 LYS A CA 1
ATOM 539 C C . LYS A 1 71 ? -5.176 2.848 15.259 1.00 68.19 71 LYS A C 1
ATOM 541 O O . LYS A 1 71 ? -5.279 3.349 16.398 1.00 68.19 71 LYS A O 1
#

pLDDT: mean 83.1, std 6.61, range [62.19, 90.5]

Radius of gyration: 11.22 Å; chains: 1; bounding box: 24×26×27 Å